Protein AF-A0A7S2UNG0-F1 (afdb_monomer)

Organism: NCBI:txid420275

Foldseek 3Di:
DCPPDPPDDCQQVCLVCVLVLLVQCVDPDPVSVVVSVVVLVVSLVVVLVDLDHDCQSVLVSLVVQCPDPDPVSVVSSVVSLVSQQVRPRQHPPNCVVNPD

Nearest PDB structures (foldseek):
  6tc0-assembly3_C  TM=4.996E-01  e=4.790E-01  Mus musculus
  6tc0-assembly3_F  TM=5.004E-01  e=5.328E-01  Mus musculus
  8whi-assembly1_A  TM=5.779E-01  e=1.390E+00  Homo sapiens
  8whh-assembly2_B  TM=4.899E-01  e=2.634E+00  Homo sapiens
  8whl-assembly2_C  TM=4.686E-01  e=3.438E+00  Homo sapiens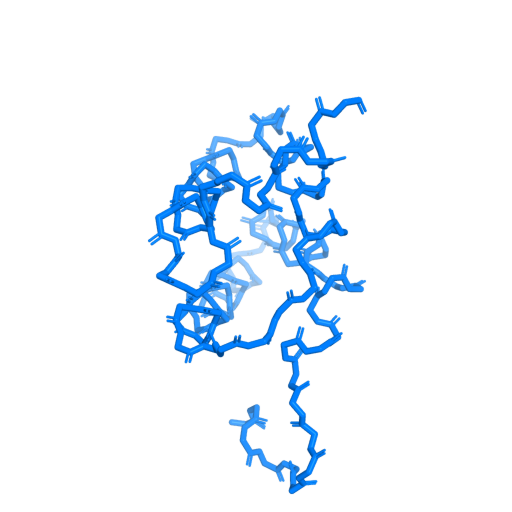

Solvent-accessible surface area (backbone atoms only — not comparable to full-atom values): 5840 Å² total; per-residue (Å²): 115,79,83,71,49,88,94,57,66,65,73,82,51,37,64,84,46,48,64,57,41,50,53,31,51,68,42,92,49,65,67,51,18,52,54,27,49,50,50,54,53,50,50,53,54,50,60,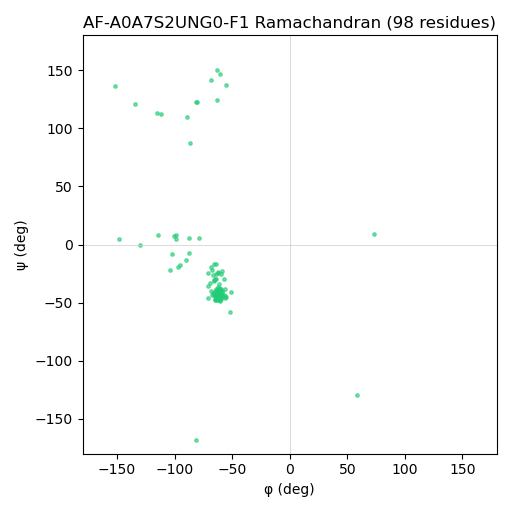75,68,52,78,75,78,81,54,60,66,41,51,56,49,32,59,54,32,49,68,43,92,48,68,64,44,22,52,52,22,48,54,50,49,52,52,49,46,68,31,92,77,62,19,54,79,70,47,56,82,72,75,116

Radius of gyration: 13.53 Å; Cα contacts (8 Å, |Δi|>4): 82; chains: 1; bounding box: 28×28×37 Å

Mean predicted aligned error: 5.13 Å

InterPro domains:
  IPR000357 HEAT repeat [PF02985] (18-45)
  IPR011989 Armadillo-like helical [G3DSA:1.25.10.10] (6-98)
  IPR016024 Armadillo-type fold [SSF48371] (10-87)
  IPR026825 Vacuole morphology and inheritance protein 14 [PTHR16023] (1-98)

Secondary structure (DSSP, 8-state):
-GGGSTT--GGGGHHHHHHHHHHHHT-SSHHHHHHHHHHHHHHHHHHHH-SS--HHHHHHHHHHHTT-SSHHHHHHHHHHHHHHHT-TTT-GGGGGGG--

Sequence (100 aa):
VLDSVPDVNMIDYLPDFLDGLFNMLSDSNREIRQAADSALSDFLREVRLSKVLEFGPMVSILVSQCNSKERLNRLTAISWLAELIYHPYNGGDALLPYHA

Structure (mmCIF, N/CA/C/O backbone):
data_AF-A0A7S2UNG0-F1
#
_entry.id   AF-A0A7S2UNG0-F1
#
loop_
_atom_site.group_PDB
_atom_site.id
_atom_site.type_symbol
_atom_site.label_atom_id
_atom_site.label_alt_id
_atom_site.label_comp_id
_atom_site.label_asym_id
_atom_site.label_entity_id
_atom_site.label_seq_id
_atom_site.pdbx_PDB_ins_code
_atom_site.Cartn_x
_atom_site.Cartn_y
_atom_site.Cartn_z
_atom_site.occupancy
_atom_site.B_iso_or_equiv
_atom_site.auth_seq_id
_atom_site.auth_comp_id
_atom_site.auth_asym_id
_atom_site.auth_atom_id
_atom_site.pdbx_PDB_model_num
ATOM 1 N N . VAL A 1 1 ? 11.464 -12.227 8.073 1.00 51.72 1 VAL A N 1
ATOM 2 C CA . VAL A 1 1 ? 10.577 -13.362 7.710 1.00 51.72 1 VAL A CA 1
ATOM 3 C C . VAL A 1 1 ? 10.149 -13.282 6.248 1.00 51.72 1 VAL A C 1
ATOM 5 O O . VAL A 1 1 ? 10.042 -14.325 5.623 1.00 51.72 1 VAL A O 1
ATOM 8 N N . LEU A 1 2 ? 9.972 -12.085 5.670 1.00 48.84 2 LEU A N 1
ATOM 9 C CA . LEU A 1 2 ? 9.681 -11.942 4.235 1.00 48.84 2 LEU A CA 1
ATOM 10 C C . LEU A 1 2 ? 10.849 -12.425 3.337 1.00 48.84 2 LEU A C 1
ATOM 12 O O . LEU A 1 2 ? 10.597 -13.039 2.313 1.00 48.84 2 LEU A O 1
ATOM 16 N N . ASP A 1 3 ? 12.102 -12.321 3.805 1.00 54.34 3 ASP A N 1
ATOM 17 C CA . ASP A 1 3 ? 13.300 -12.881 3.133 1.00 54.34 3 ASP A CA 1
ATOM 18 C C . ASP A 1 3 ? 13.513 -14.402 3.317 1.00 54.34 3 ASP A C 1
ATOM 20 O O . ASP A 1 3 ? 14.573 -14.938 2.996 1.00 54.34 3 ASP A O 1
ATOM 24 N N . SER A 1 4 ? 12.581 -15.124 3.947 1.00 57.88 4 SER A N 1
ATOM 25 C CA . SER A 1 4 ? 12.844 -16.494 4.427 1.00 57.88 4 SER A CA 1
ATOM 26 C C . SER A 1 4 ? 12.593 -17.595 3.394 1.00 57.88 4 SER A C 1
ATOM 28 O O . SER A 1 4 ? 12.925 -18.749 3.663 1.00 57.88 4 SER A O 1
ATOM 30 N N . VAL A 1 5 ? 12.032 -17.257 2.229 1.00 60.69 5 VAL A N 1
ATOM 31 C CA . VAL A 1 5 ? 11.804 -18.201 1.130 1.00 60.69 5 VAL A CA 1
ATOM 32 C C . VAL A 1 5 ? 12.664 -17.779 -0.063 1.00 60.69 5 VAL A C 1
ATOM 34 O O . VAL A 1 5 ? 12.418 -16.714 -0.629 1.00 60.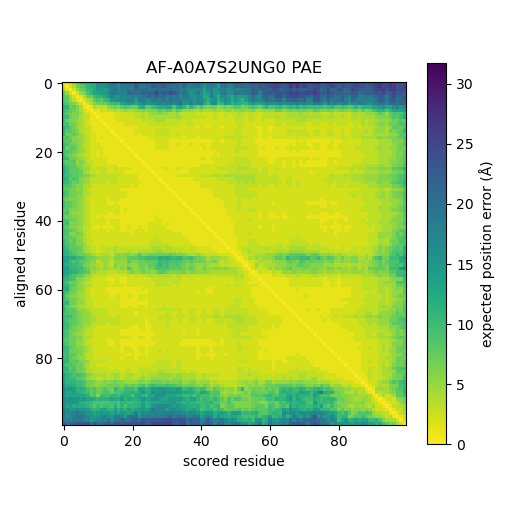69 5 VAL A O 1
ATOM 37 N N . PRO A 1 6 ? 13.671 -18.582 -0.451 1.00 62.28 6 PRO A N 1
ATOM 38 C CA . PRO A 1 6 ? 14.422 -18.344 -1.676 1.00 62.28 6 PRO A CA 1
ATOM 39 C C . PRO A 1 6 ? 13.460 -18.264 -2.868 1.00 62.28 6 PRO A C 1
ATOM 41 O O . PRO A 1 6 ? 12.531 -19.063 -2.963 1.00 62.28 6 PRO A O 1
ATOM 44 N N . ASP A 1 7 ? 13.690 -17.300 -3.756 1.00 67.00 7 ASP A N 1
ATOM 45 C CA . ASP A 1 7 ? 12.998 -17.143 -5.044 1.00 67.00 7 ASP A CA 1
ATOM 46 C C . ASP A 1 7 ? 11.538 -16.643 -5.007 1.00 67.00 7 ASP A C 1
ATOM 48 O O . ASP A 1 7 ? 10.888 -16.604 -6.052 1.00 67.00 7 ASP A O 1
ATOM 52 N N . VAL A 1 8 ? 11.016 -16.197 -3.855 1.00 73.69 8 VAL A N 1
ATOM 53 C CA . VAL A 1 8 ? 9.697 -15.537 -3.775 1.00 73.69 8 VAL A CA 1
ATOM 54 C C . VAL A 1 8 ? 9.858 -14.063 -3.418 1.00 73.69 8 VAL A C 1
ATOM 56 O O . VAL A 1 8 ? 10.212 -13.723 -2.293 1.00 73.69 8 VAL A O 1
ATOM 59 N N . ASN A 1 9 ? 9.541 -13.181 -4.365 1.00 82.06 9 ASN A N 1
ATOM 60 C CA . ASN A 1 9 ? 9.438 -11.750 -4.114 1.00 82.06 9 ASN A CA 1
ATOM 61 C C . ASN A 1 9 ? 8.005 -11.403 -3.685 1.00 82.06 9 ASN A C 1
ATOM 63 O O . ASN A 1 9 ? 7.074 -11.468 -4.485 1.00 82.06 9 ASN A O 1
ATOM 67 N N . MET A 1 10 ? 7.808 -11.040 -2.416 1.00 86.81 10 MET A N 1
ATOM 68 C CA . MET A 1 10 ? 6.464 -10.762 -1.892 1.00 86.81 10 MET A CA 1
ATOM 69 C C . MET A 1 10 ? 5.832 -9.497 -2.474 1.00 86.81 10 MET A C 1
ATOM 71 O O . MET A 1 10 ? 4.609 -9.374 -2.450 1.00 86.81 10 MET A O 1
ATOM 75 N N . ILE A 1 11 ? 6.634 -8.590 -3.039 1.00 88.25 11 ILE A N 1
ATOM 76 C CA . ILE A 1 11 ? 6.123 -7.402 -3.724 1.00 88.25 11 ILE A CA 1
ATOM 77 C C . ILE A 1 11 ? 5.251 -7.789 -4.926 1.00 88.25 11 ILE A C 1
ATOM 79 O O . ILE A 1 11 ? 4.253 -7.123 -5.189 1.00 88.25 11 ILE A O 1
ATOM 83 N N . ASP A 1 12 ? 5.574 -8.890 -5.610 1.00 87.62 12 ASP A N 1
ATOM 84 C CA . ASP A 1 12 ? 4.823 -9.352 -6.785 1.00 87.62 12 ASP A CA 1
ATOM 85 C C . ASP A 1 12 ? 3.377 -9.739 -6.423 1.00 87.62 12 ASP A C 1
ATOM 87 O O . ASP A 1 12 ? 2.479 -9.654 -7.256 1.00 87.62 12 ASP A O 1
ATOM 91 N N . TYR A 1 13 ? 3.145 -10.106 -5.160 1.00 90.56 13 TYR A N 1
ATOM 92 C CA . TYR A 1 13 ? 1.841 -10.486 -4.610 1.00 90.56 13 TYR A CA 1
ATOM 93 C C . TYR A 1 13 ? 1.200 -9.375 -3.776 1.00 90.56 13 TYR A C 1
ATOM 95 O O . TYR A 1 13 ? 0.044 -9.492 -3.373 1.00 90.56 13 TYR A O 1
ATOM 103 N N . LEU A 1 14 ? 1.930 -8.290 -3.502 1.00 92.94 14 LEU A N 1
ATOM 104 C CA . LEU A 1 14 ? 1.450 -7.179 -2.686 1.00 92.94 14 LEU A CA 1
ATOM 105 C C . LEU A 1 14 ? 0.082 -6.642 -3.133 1.00 92.94 14 LEU A C 1
ATOM 107 O O . LEU A 1 14 ? -0.747 -6.398 -2.253 1.00 92.94 14 LEU A O 1
ATOM 111 N N . PRO A 1 15 ? -0.225 -6.493 -4.440 1.00 93.50 15 PRO A N 1
ATOM 112 C CA . PRO A 1 15 ? -1.542 -6.021 -4.850 1.00 93.50 15 PRO A CA 1
ATOM 113 C C . PRO A 1 15 ? -2.706 -6.880 -4.340 1.00 93.50 15 PRO A C 1
ATOM 115 O O . PRO A 1 15 ? -3.778 -6.338 -4.078 1.00 93.50 15 PRO A O 1
ATOM 118 N N . ASP A 1 16 ? -2.497 -8.184 -4.143 1.00 94.44 16 ASP A N 1
ATOM 119 C CA . ASP A 1 16 ? -3.550 -9.122 -3.742 1.00 94.44 16 ASP A CA 1
ATOM 120 C C . ASP A 1 16 ? -3.997 -8.924 -2.288 1.00 94.44 16 ASP A C 1
ATOM 122 O O . ASP A 1 16 ? -5.120 -9.275 -1.923 1.00 94.44 16 ASP A O 1
ATOM 126 N N . PHE A 1 17 ? -3.134 -8.358 -1.438 1.00 95.00 17 PHE A N 1
ATOM 127 C CA . PHE A 1 17 ? -3.407 -8.203 -0.006 1.00 95.00 17 PHE A CA 1
ATOM 128 C C . PHE A 1 17 ? -3.167 -6.791 0.544 1.00 95.00 17 PHE A C 1
ATOM 130 O O . PHE A 1 17 ? -3.435 -6.553 1.726 1.00 95.00 17 PHE A O 1
ATOM 137 N N . LEU A 1 18 ? -2.729 -5.833 -0.282 1.00 97.38 18 LEU A N 1
ATOM 138 C CA . LEU A 1 18 ? -2.483 -4.448 0.131 1.00 97.38 18 LEU A CA 1
ATOM 139 C C . LEU A 1 18 ? -3.723 -3.808 0.771 1.00 97.38 18 LEU A C 1
ATOM 141 O O . LEU A 1 18 ? -3.618 -3.211 1.841 1.00 97.38 18 LEU A O 1
ATOM 145 N N . ASP A 1 19 ? -4.907 -3.978 0.176 1.00 97.56 19 ASP A N 1
ATOM 146 C CA . ASP A 1 19 ? -6.157 -3.457 0.752 1.00 97.56 19 ASP A CA 1
ATOM 147 C C . ASP A 1 19 ? -6.454 -4.072 2.132 1.00 97.56 19 ASP A C 1
ATOM 149 O O . ASP A 1 19 ? -6.862 -3.382 3.065 1.00 97.56 19 ASP A O 1
ATOM 153 N N . GLY A 1 20 ? -6.146 -5.362 2.302 1.00 97.88 20 GLY A N 1
ATOM 154 C CA . GLY A 1 20 ? -6.234 -6.055 3.586 1.00 97.88 20 GLY A CA 1
ATOM 155 C C . GLY A 1 20 ? -5.345 -5.422 4.658 1.00 97.88 20 GLY A C 1
ATOM 156 O O . GLY A 1 20 ? -5.807 -5.208 5.778 1.00 97.88 20 GLY A O 1
ATOM 157 N N . LEU A 1 21 ? -4.107 -5.050 4.317 1.00 98.19 21 LEU A N 1
ATOM 158 C CA . LEU A 1 21 ? -3.208 -4.341 5.236 1.00 98.19 21 LEU A CA 1
ATOM 159 C C . LEU A 1 21 ? -3.756 -2.961 5.623 1.00 98.19 21 LEU A C 1
ATOM 161 O O . LEU A 1 21 ? -3.699 -2.587 6.794 1.00 98.19 21 LEU A O 1
ATOM 165 N N . PHE A 1 22 ? -4.348 -2.224 4.679 1.00 98.31 22 PHE A N 1
ATOM 166 C CA . PHE A 1 22 ? -5.030 -0.963 4.983 1.00 98.31 22 PHE A CA 1
ATOM 167 C C . PHE A 1 22 ? -6.250 -1.160 5.893 1.00 98.31 22 PHE A C 1
ATOM 169 O O . PHE A 1 22 ? -6.484 -0.352 6.794 1.00 98.31 22 PHE A O 1
ATOM 176 N N . ASN A 1 23 ? -7.014 -2.236 5.713 1.00 97.44 23 ASN A N 1
ATOM 177 C CA . ASN A 1 23 ? -8.126 -2.562 6.605 1.00 97.44 23 ASN A CA 1
ATOM 178 C C . ASN A 1 23 ? -7.620 -2.888 8.021 1.00 97.44 23 ASN A C 1
ATOM 180 O O . ASN A 1 23 ? -8.166 -2.380 9.001 1.00 97.44 23 ASN A O 1
ATOM 184 N N . MET A 1 24 ? -6.520 -3.640 8.140 1.00 98.44 24 MET A N 1
ATOM 185 C CA . MET A 1 24 ? -5.874 -3.935 9.426 1.00 98.44 24 MET A CA 1
ATOM 186 C C . MET A 1 24 ? -5.287 -2.686 10.103 1.00 98.44 24 MET A C 1
ATOM 188 O O . MET A 1 24 ? -5.301 -2.585 11.329 1.00 98.44 24 MET A O 1
ATOM 192 N N . LEU A 1 25 ? -4.823 -1.695 9.335 1.00 98.00 25 LEU A N 1
ATOM 193 C CA . LEU A 1 25 ? -4.337 -0.413 9.864 1.00 98.00 25 LEU A CA 1
ATOM 194 C C . LEU A 1 25 ? -5.435 0.376 10.605 1.00 98.00 25 LEU A C 1
ATOM 196 O O . LEU A 1 25 ? -5.143 1.182 11.491 1.00 98.00 25 LEU A O 1
ATOM 200 N N . SER A 1 26 ? -6.697 0.103 10.277 1.00 96.81 26 SER A N 1
ATOM 201 C CA . SER A 1 26 ? -7.889 0.681 10.904 1.00 96.81 26 SER A CA 1
ATOM 202 C C . SER A 1 26 ? -8.561 -0.247 11.924 1.00 96.81 26 SER A C 1
ATOM 204 O O . SER A 1 26 ? -9.642 0.068 12.422 1.00 96.81 26 SER A O 1
ATOM 206 N N . ASP A 1 27 ? -7.946 -1.385 12.258 1.00 98.19 27 ASP A N 1
ATOM 207 C CA . ASP A 1 27 ? -8.534 -2.364 13.173 1.00 98.19 27 ASP A CA 1
ATOM 208 C C . ASP A 1 27 ? -8.723 -1.787 14.587 1.00 98.19 27 ASP A C 1
ATOM 210 O O . ASP A 1 27 ? -7.958 -0.940 15.044 1.00 98.19 27 ASP A O 1
ATOM 214 N N . SER A 1 28 ? -9.723 -2.259 15.331 1.00 96.88 28 SER A N 1
ATOM 215 C CA . SER A 1 28 ? -9.947 -1.859 16.728 1.00 96.88 28 SER A CA 1
ATOM 216 C C . SER A 1 28 ? -8.825 -2.312 17.680 1.00 96.88 28 SER A C 1
ATOM 218 O O . SER A 1 28 ? -8.499 -1.606 18.644 1.00 96.88 28 SER A O 1
ATOM 220 N N . ASN A 1 29 ? -8.172 -3.438 17.386 1.00 98.06 29 ASN A N 1
ATOM 221 C CA . ASN A 1 29 ? -7.066 -3.983 18.155 1.00 98.06 29 ASN A CA 1
ATOM 222 C C . ASN A 1 29 ? -5.754 -3.264 17.809 1.00 98.06 29 ASN A C 1
ATOM 224 O O . ASN A 1 29 ? -5.290 -3.250 16.669 1.00 98.06 29 ASN A O 1
ATOM 228 N N . ARG A 1 30 ? -5.119 -2.687 18.833 1.00 97.50 30 ARG A N 1
ATOM 229 C CA . ARG A 1 30 ? -3.857 -1.951 18.698 1.00 97.50 30 ARG A CA 1
ATOM 230 C C . ARG A 1 30 ? -2.720 -2.803 18.137 1.00 97.50 30 ARG A C 1
ATOM 232 O O . ARG A 1 30 ? -1.916 -2.275 17.376 1.00 97.50 30 ARG A O 1
ATOM 239 N N . GLU A 1 31 ? -2.635 -4.071 18.517 1.00 98.19 31 GLU A N 1
ATOM 240 C CA . GLU A 1 31 ? -1.555 -4.960 18.080 1.00 98.19 31 GLU A CA 1
ATOM 241 C C . GLU A 1 31 ? -1.666 -5.258 16.584 1.00 98.19 31 GLU A C 1
ATOM 243 O O . GLU A 1 31 ? -0.663 -5.202 15.876 1.00 98.19 31 GLU A O 1
ATOM 248 N N . ILE A 1 32 ? -2.892 -5.459 16.087 1.00 98.31 32 ILE A N 1
ATOM 249 C CA . ILE A 1 32 ? -3.168 -5.642 14.656 1.00 98.31 32 ILE A CA 1
ATOM 250 C C . ILE A 1 32 ? -2.769 -4.387 13.878 1.00 98.31 32 ILE A C 1
ATOM 252 O O . ILE A 1 32 ? -2.015 -4.488 12.911 1.00 98.31 32 ILE A O 1
ATOM 256 N N . ARG A 1 33 ? -3.179 -3.198 14.343 1.00 97.94 33 ARG A N 1
ATOM 257 C CA . ARG A 1 33 ? -2.777 -1.934 13.702 1.00 97.94 33 ARG A CA 1
ATOM 258 C C . ARG A 1 33 ? -1.263 -1.772 13.642 1.00 97.94 33 ARG A C 1
ATOM 260 O O . ARG A 1 33 ? -0.732 -1.348 12.625 1.00 97.94 33 ARG A O 1
ATOM 267 N N . GLN A 1 34 ? -0.568 -2.099 14.729 1.00 98.00 34 GLN A N 1
ATOM 268 C CA . GLN A 1 34 ? 0.880 -1.926 14.815 1.00 98.00 34 GLN A CA 1
ATOM 269 C C . GLN A 1 34 ? 1.642 -2.928 13.936 1.00 98.00 34 GLN A C 1
ATOM 271 O O . GLN A 1 34 ? 2.653 -2.567 13.329 1.00 98.00 34 GLN A O 1
ATOM 276 N N . ALA A 1 35 ? 1.143 -4.160 13.820 1.00 98.06 35 ALA A N 1
ATOM 277 C CA . ALA A 1 35 ? 1.673 -5.140 12.880 1.00 98.06 35 ALA A CA 1
ATOM 278 C C . ALA A 1 35 ? 1.454 -4.699 11.422 1.00 98.06 35 ALA A C 1
ATOM 280 O O . ALA A 1 35 ? 2.386 -4.769 10.621 1.00 98.06 35 ALA A O 1
ATOM 281 N N . ALA A 1 36 ? 0.265 -4.182 11.094 1.00 98.25 36 ALA A N 1
ATOM 282 C CA . ALA A 1 36 ? -0.050 -3.669 9.761 1.00 98.25 36 ALA A CA 1
ATOM 283 C C . ALA A 1 36 ? 0.806 -2.450 9.385 1.00 98.25 36 ALA A C 1
ATOM 285 O O . ALA A 1 36 ? 1.348 -2.406 8.286 1.00 98.25 36 ALA A O 1
ATOM 286 N N . ASP A 1 37 ? 0.984 -1.496 10.302 1.00 97.81 37 ASP A N 1
ATOM 287 C CA . ASP A 1 37 ? 1.836 -0.315 10.103 1.00 97.81 37 ASP A CA 1
ATOM 288 C C . ASP A 1 37 ? 3.301 -0.698 9.845 1.00 97.81 37 ASP A C 1
ATOM 290 O O . ASP A 1 37 ? 3.940 -0.177 8.928 1.00 97.81 37 ASP A O 1
ATOM 294 N N . SER A 1 38 ? 3.811 -1.677 10.600 1.00 97.44 38 SER A N 1
ATOM 295 C CA . SER A 1 38 ? 5.168 -2.203 10.412 1.00 97.44 38 SER A CA 1
ATOM 296 C C . SER A 1 38 ? 5.313 -2.877 9.044 1.00 97.44 38 SER A C 1
ATOM 298 O O . SER A 1 38 ? 6.240 -2.560 8.303 1.00 97.44 38 SER A O 1
ATOM 300 N N . ALA A 1 39 ? 4.361 -3.739 8.668 1.00 96.50 39 ALA A N 1
ATOM 301 C CA . ALA A 1 39 ? 4.371 -4.421 7.376 1.00 96.50 39 ALA A CA 1
ATOM 302 C C . ALA A 1 39 ? 4.279 -3.434 6.200 1.00 96.50 39 ALA A C 1
ATOM 304 O O . ALA A 1 39 ? 5.067 -3.521 5.263 1.00 96.50 39 ALA A O 1
ATOM 305 N N . LEU A 1 40 ? 3.367 -2.457 6.261 1.00 97.62 40 LEU A N 1
ATOM 306 C CA . LEU A 1 40 ? 3.245 -1.407 5.245 1.00 97.62 40 LEU A CA 1
ATOM 307 C C . LEU A 1 40 ? 4.531 -0.574 5.142 1.00 97.62 40 LEU A C 1
ATOM 309 O O . LEU A 1 40 ? 4.963 -0.232 4.044 1.00 97.62 40 LEU A O 1
ATOM 313 N N . SER A 1 41 ? 5.175 -0.264 6.266 1.00 96.25 41 SER A N 1
ATOM 314 C CA . SER A 1 41 ? 6.438 0.480 6.264 1.00 96.25 41 SER A CA 1
ATOM 315 C C . SER A 1 41 ? 7.574 -0.296 5.594 1.00 96.25 41 SER A C 1
ATOM 317 O O . SER A 1 41 ? 8.368 0.294 4.855 1.00 96.25 41 SER A O 1
ATOM 319 N N . ASP A 1 42 ? 7.649 -1.606 5.828 1.00 95.12 42 ASP A N 1
ATOM 320 C CA . ASP A 1 42 ? 8.653 -2.468 5.209 1.00 95.12 42 ASP A CA 1
ATOM 321 C C . ASP A 1 42 ? 8.384 -2.658 3.710 1.00 95.12 42 ASP A C 1
ATOM 323 O O . ASP A 1 42 ? 9.282 -2.403 2.905 1.00 95.12 42 ASP A O 1
ATOM 327 N N . PHE A 1 43 ? 7.140 -2.939 3.305 1.00 95.25 43 PHE A N 1
ATOM 328 C CA . PHE A 1 43 ? 6.789 -3.027 1.884 1.00 95.25 43 PHE A CA 1
ATOM 329 C C . PHE A 1 43 ? 7.043 -1.720 1.133 1.00 95.25 43 PHE A C 1
ATOM 331 O O . PHE A 1 43 ? 7.551 -1.752 0.017 1.00 95.25 43 PHE A O 1
ATOM 338 N N . LEU A 1 44 ? 6.764 -0.556 1.731 1.00 94.62 44 LEU A N 1
ATOM 339 C CA . LEU A 1 44 ? 7.066 0.724 1.087 1.00 94.62 44 LEU A CA 1
ATOM 340 C C . LEU A 1 44 ? 8.574 0.902 0.852 1.00 94.62 44 LEU A C 1
ATOM 342 O O . LEU A 1 44 ? 8.986 1.466 -0.163 1.00 94.62 44 LEU A O 1
ATOM 346 N N . ARG A 1 45 ? 9.415 0.423 1.780 1.00 92.69 45 ARG A N 1
ATOM 347 C CA . ARG A 1 45 ? 10.874 0.426 1.604 1.00 92.69 45 ARG A CA 1
ATOM 348 C C . ARG A 1 45 ? 11.281 -0.469 0.439 1.00 92.69 45 ARG A C 1
ATOM 350 O O . ARG A 1 45 ? 12.105 -0.051 -0.366 1.00 92.69 45 ARG A O 1
ATOM 357 N N . GLU A 1 46 ? 10.709 -1.660 0.345 1.00 90.81 46 GLU A N 1
ATOM 358 C CA . GLU A 1 46 ? 10.996 -2.604 -0.733 1.00 90.81 46 GLU A CA 1
ATOM 359 C C . GLU A 1 46 ? 10.521 -2.084 -2.100 1.00 90.81 46 GLU A C 1
ATOM 361 O O . GLU A 1 46 ? 11.285 -2.099 -3.065 1.00 90.81 46 GLU A O 1
ATOM 366 N N . VAL A 1 47 ? 9.313 -1.516 -2.169 1.00 90.00 47 VAL A N 1
ATOM 367 C CA . VAL A 1 47 ? 8.755 -0.885 -3.376 1.00 90.00 47 VAL A CA 1
ATOM 368 C C . VAL A 1 47 ? 9.676 0.213 -3.905 1.00 90.00 47 VAL A C 1
ATOM 370 O O . VAL A 1 47 ? 9.948 0.236 -5.098 1.00 90.00 47 VAL A O 1
ATOM 373 N N . ARG A 1 48 ? 10.219 1.072 -3.032 1.00 89.31 48 ARG A N 1
ATOM 374 C CA . ARG A 1 48 ? 11.177 2.134 -3.411 1.00 89.31 48 ARG A CA 1
ATOM 375 C C . ARG A 1 48 ? 12.488 1.609 -4.008 1.00 89.31 48 ARG A C 1
ATOM 377 O O . ARG A 1 48 ? 13.198 2.362 -4.673 1.00 89.31 48 ARG A O 1
ATOM 384 N N . LEU A 1 49 ? 12.863 0.371 -3.691 1.00 88.19 49 LEU A N 1
ATOM 385 C CA . LEU A 1 49 ? 14.110 -0.251 -4.140 1.00 88.19 49 LEU A CA 1
ATOM 386 C C . LEU A 1 49 ? 13.910 -1.132 -5.377 1.00 88.19 49 LEU A C 1
ATOM 388 O O . LEU A 1 49 ? 14.885 -1.426 -6.076 1.00 88.19 49 LEU A O 1
ATOM 392 N N . SER A 1 50 ? 12.673 -1.554 -5.649 1.00 87.00 50 SER A N 1
ATOM 393 C CA . SER A 1 50 ? 12.369 -2.403 -6.792 1.00 87.00 50 SER A CA 1
ATOM 394 C C . SER A 1 50 ? 12.554 -1.652 -8.109 1.00 87.00 50 SER A C 1
ATOM 396 O O . SER A 1 50 ? 12.221 -0.481 -8.239 1.00 87.00 50 SER A O 1
ATOM 398 N N . LYS A 1 51 ? 13.086 -2.330 -9.128 1.00 84.75 51 LYS A N 1
ATOM 399 C CA . LYS A 1 51 ? 13.241 -1.770 -10.486 1.00 84.75 51 LYS A CA 1
ATOM 400 C C . LYS A 1 51 ? 12.094 -2.135 -11.420 1.00 84.75 51 LYS A C 1
ATOM 402 O O . LYS A 1 51 ? 11.967 -1.549 -12.488 1.00 84.75 51 LYS A O 1
ATOM 407 N N . VAL A 1 52 ? 11.328 -3.157 -11.054 1.00 78.94 52 VAL A N 1
ATOM 408 C CA . VAL A 1 52 ? 10.231 -3.707 -11.846 1.00 78.94 52 VAL A CA 1
ATOM 409 C C . VAL A 1 52 ? 9.071 -3.901 -10.887 1.00 78.94 52 VAL A C 1
ATOM 411 O O . VAL A 1 52 ? 9.217 -4.570 -9.866 1.00 78.94 52 VAL A O 1
ATOM 414 N N . LEU A 1 53 ? 7.950 -3.249 -11.173 1.00 79.88 53 LEU A N 1
ATOM 415 C CA . LEU A 1 53 ? 6.796 -3.237 -10.290 1.00 79.88 53 LEU A CA 1
ATOM 416 C C . LEU A 1 53 ? 5.520 -3.053 -11.120 1.00 79.88 53 LEU A C 1
ATOM 418 O O . LEU A 1 53 ? 5.470 -2.199 -12.007 1.00 79.88 53 LEU A O 1
ATOM 422 N N . GLU A 1 54 ? 4.487 -3.829 -10.804 1.00 81.00 54 GLU A N 1
ATOM 423 C CA . GLU A 1 54 ? 3.166 -3.742 -11.432 1.00 81.00 54 GLU A CA 1
ATOM 424 C C . GLU A 1 54 ? 2.289 -2.702 -10.717 1.00 81.00 54 GLU A C 1
ATOM 426 O O . GLU A 1 54 ? 1.538 -3.010 -9.793 1.00 81.00 54 GLU A O 1
ATOM 431 N N . PHE A 1 55 ? 2.389 -1.434 -11.124 1.00 80.00 55 PHE A N 1
ATOM 432 C CA . PHE A 1 55 ? 1.728 -0.323 -10.423 1.00 80.00 55 PHE A CA 1
ATOM 433 C C . PHE A 1 55 ? 0.205 -0.312 -10.542 1.00 80.00 55 PHE A C 1
ATOM 435 O O . PHE A 1 55 ? -0.450 0.127 -9.602 1.00 80.00 55 PHE A O 1
ATOM 442 N N . GLY A 1 56 ? -0.368 -0.752 -11.666 1.00 83.31 56 GLY A N 1
ATOM 443 C CA . GLY A 1 56 ? -1.787 -0.526 -11.981 1.00 83.31 56 GLY A CA 1
ATOM 444 C C . GLY A 1 56 ? -2.748 -0.947 -10.858 1.00 83.31 56 GLY A C 1
ATOM 445 O O . GLY A 1 56 ? -3.466 -0.096 -10.321 1.00 83.31 56 GLY A O 1
ATOM 446 N N . PRO A 1 57 ? -2.729 -2.223 -10.432 1.00 88.31 57 PRO A N 1
ATOM 447 C CA . PRO A 1 57 ? -3.559 -2.696 -9.326 1.00 88.31 57 PRO A CA 1
ATOM 448 C C . PRO A 1 57 ? -3.309 -1.948 -8.005 1.00 88.31 57 PRO A C 1
ATOM 450 O O . PRO A 1 57 ? -4.258 -1.597 -7.303 1.00 88.31 57 PRO A O 1
ATOM 453 N N . MET A 1 58 ? -2.048 -1.631 -7.686 1.00 91.75 58 MET A N 1
ATOM 454 C CA . MET A 1 58 ? -1.710 -0.898 -6.460 1.00 91.75 58 MET A CA 1
ATOM 455 C C . MET A 1 58 ? -2.223 0.537 -6.478 1.00 91.75 58 MET A C 1
ATOM 457 O O . MET A 1 58 ? -2.788 0.988 -5.486 1.00 91.75 58 MET A O 1
ATOM 461 N N . VAL A 1 59 ? -2.076 1.253 -7.594 1.00 91.62 59 VAL A N 1
ATOM 462 C CA . VAL A 1 59 ? -2.573 2.628 -7.742 1.00 91.62 59 VAL A CA 1
ATOM 463 C C . VAL A 1 59 ? -4.084 2.666 -7.537 1.00 91.62 59 VAL A 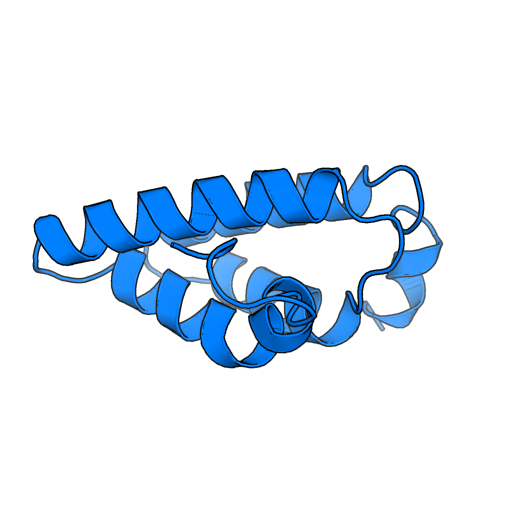C 1
ATOM 465 O O . VAL A 1 59 ? -4.566 3.518 -6.792 1.00 91.62 59 VAL A O 1
ATOM 468 N N . SER A 1 60 ? -4.829 1.710 -8.102 1.00 92.44 60 SER A N 1
ATOM 469 C CA . SER A 1 60 ? -6.280 1.613 -7.895 1.00 92.44 60 SER A CA 1
ATOM 470 C C . SER A 1 60 ? -6.647 1.457 -6.412 1.00 92.44 60 SER A C 1
ATOM 472 O O . SER A 1 60 ? -7.545 2.143 -5.917 1.00 92.44 60 SER A O 1
ATOM 474 N N . ILE A 1 61 ? -5.940 0.588 -5.682 1.00 95.94 61 ILE A N 1
ATOM 475 C CA . ILE A 1 61 ? -6.159 0.380 -4.241 1.00 95.94 61 ILE A CA 1
ATOM 476 C C . ILE A 1 61 ? -5.824 1.653 -3.458 1.00 95.94 61 ILE A C 1
ATOM 478 O O . ILE A 1 61 ? -6.619 2.110 -2.637 1.00 95.94 61 ILE A O 1
ATOM 482 N N . LEU A 1 62 ? -4.677 2.272 -3.733 1.00 96.31 62 LEU A N 1
ATOM 483 C CA . LEU A 1 62 ? -4.226 3.467 -3.024 1.00 96.31 62 LEU A CA 1
ATOM 484 C C . LEU A 1 62 ? -5.157 4.666 -3.258 1.00 96.31 62 LEU A C 1
ATOM 486 O O . LEU A 1 62 ? -5.504 5.366 -2.310 1.00 96.31 62 LEU A O 1
ATOM 490 N N . VAL A 1 63 ? -5.629 4.881 -4.489 1.00 95.69 63 VAL A N 1
ATOM 491 C CA . VAL A 1 63 ? -6.615 5.931 -4.802 1.00 95.69 63 VAL A CA 1
ATOM 492 C C . VAL A 1 63 ? -7.937 5.687 -4.067 1.00 95.69 63 VAL A C 1
ATOM 494 O O . VAL A 1 63 ? -8.537 6.633 -3.547 1.00 95.69 63 VAL A O 1
ATOM 497 N N . SER A 1 64 ? -8.377 4.430 -3.956 1.00 96.44 64 SER A N 1
ATOM 498 C CA . SER A 1 64 ? -9.535 4.072 -3.128 1.00 96.44 64 SER A CA 1
ATOM 499 C C . SER A 1 64 ? -9.298 4.432 -1.653 1.00 96.44 64 SER A C 1
ATOM 501 O O . SER A 1 64 ? -10.105 5.134 -1.039 1.00 96.44 64 SER A O 1
ATOM 503 N N . GLN A 1 65 ? -8.141 4.060 -1.097 1.00 97.94 65 GLN A N 1
ATOM 504 C CA . GLN A 1 65 ? -7.786 4.317 0.304 1.00 97.94 65 GLN A CA 1
ATOM 505 C C . GLN A 1 65 ? -7.595 5.808 0.630 1.00 97.94 65 GLN A C 1
ATOM 507 O O . GLN A 1 65 ? -7.887 6.234 1.751 1.00 97.94 65 GLN A O 1
ATOM 512 N N . CYS A 1 66 ? -7.231 6.644 -0.347 1.00 97.81 66 CYS A N 1
ATOM 513 C CA . CYS A 1 66 ? -7.254 8.107 -0.213 1.00 97.81 66 CYS A CA 1
ATOM 514 C C . CYS A 1 66 ? -8.648 8.664 0.126 1.00 97.81 66 CYS A C 1
ATOM 516 O O . CYS A 1 66 ? -8.747 9.745 0.709 1.00 97.81 66 CYS A O 1
ATOM 518 N N . ASN A 1 67 ? -9.718 7.926 -0.182 1.00 97.12 67 ASN A N 1
ATOM 519 C CA . ASN A 1 67 ? -11.101 8.278 0.143 1.00 97.12 67 ASN A CA 1
ATOM 520 C C . ASN A 1 67 ? -11.631 7.569 1.405 1.00 97.12 67 ASN A C 1
ATOM 522 O O . ASN A 1 67 ? -12.817 7.67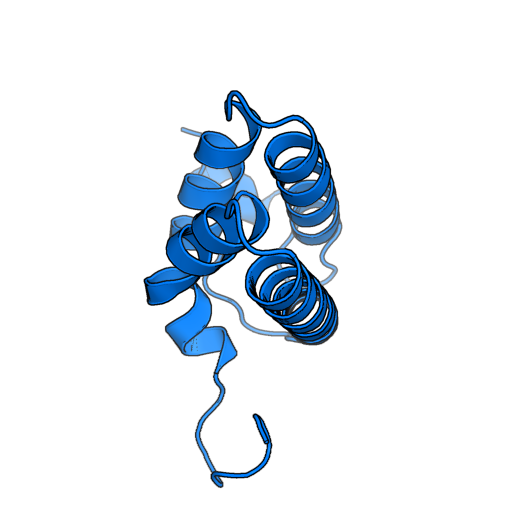8 1.724 1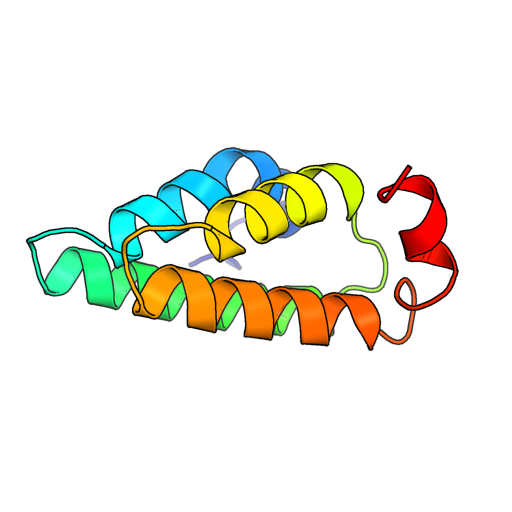.00 97.12 67 ASN A O 1
ATOM 526 N N . SER A 1 68 ? -10.775 6.863 2.154 1.00 97.88 68 SER A N 1
ATOM 527 C CA . SER A 1 68 ? -11.171 6.180 3.390 1.00 97.88 68 SER A CA 1
ATOM 528 C C . SER A 1 68 ? -11.719 7.157 4.438 1.00 97.88 68 SER A C 1
ATOM 530 O O . SER A 1 68 ? -11.255 8.293 4.575 1.00 97.88 68 SER A O 1
ATOM 532 N N . LYS A 1 69 ? -12.683 6.702 5.246 1.00 96.88 69 LYS A N 1
ATOM 533 C CA . LYS A 1 69 ? -13.180 7.457 6.413 1.00 96.88 69 LYS A CA 1
ATOM 534 C C . LYS A 1 69 ? -12.081 7.651 7.459 1.00 96.88 69 LYS A C 1
ATOM 536 O O . LYS A 1 69 ? -12.024 8.694 8.116 1.00 96.88 69 LYS A O 1
ATOM 541 N N . GLU A 1 70 ? -11.153 6.705 7.526 1.00 97.50 70 GLU A N 1
ATOM 542 C CA . GLU A 1 70 ? -10.068 6.692 8.494 1.00 97.50 70 GLU A CA 1
ATOM 543 C C . GLU A 1 70 ? -8.922 7.593 8.048 1.00 97.50 70 GLU A C 1
ATOM 545 O O . GLU A 1 70 ? -8.348 7.449 6.967 1.00 97.50 70 GLU A O 1
ATOM 550 N N . ARG A 1 71 ? -8.580 8.566 8.899 1.00 96.81 71 ARG A N 1
ATOM 551 C CA . ARG A 1 71 ? -7.551 9.566 8.579 1.00 96.81 71 ARG A CA 1
ATOM 552 C C . ARG A 1 71 ? -6.189 8.928 8.330 1.00 96.81 71 ARG A C 1
ATOM 554 O O . ARG A 1 71 ? -5.466 9.405 7.461 1.00 96.81 71 ARG A O 1
ATOM 561 N N . LEU A 1 72 ? -5.850 7.892 9.095 1.00 95.94 72 LEU A N 1
ATOM 562 C CA . LEU A 1 72 ? -4.563 7.218 8.975 1.00 95.94 72 LEU A CA 1
ATOM 563 C C . LEU A 1 72 ? -4.432 6.531 7.613 1.00 95.94 72 LEU A C 1
ATOM 565 O O . LEU A 1 72 ? -3.458 6.790 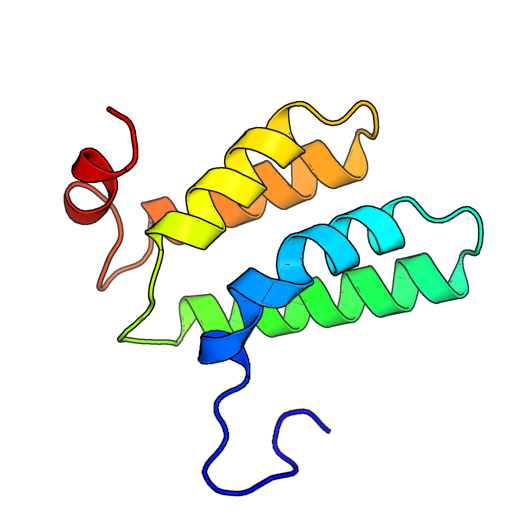6.920 1.00 95.94 72 LEU A O 1
ATOM 569 N N . ASN A 1 73 ? -5.455 5.790 7.172 1.00 97.94 73 ASN A N 1
ATOM 570 C CA . ASN A 1 73 ? -5.470 5.179 5.840 1.00 97.94 73 ASN A CA 1
ATOM 571 C C . ASN A 1 73 ? -5.277 6.210 4.731 1.00 97.94 73 ASN A C 1
ATOM 573 O O . ASN A 1 73 ? -4.435 6.006 3.861 1.00 97.94 73 ASN A O 1
ATOM 577 N N . ARG A 1 74 ? -5.987 7.346 4.789 1.00 98.44 74 ARG A N 1
ATOM 578 C CA . ARG A 1 74 ? -5.816 8.408 3.784 1.00 98.44 74 ARG A CA 1
ATOM 579 C C . ARG A 1 74 ? -4.383 8.930 3.740 1.00 98.44 74 ARG A C 1
ATOM 581 O O . ARG A 1 74 ? -3.828 9.089 2.660 1.00 98.44 74 ARG A O 1
ATOM 588 N N . LEU A 1 75 ? -3.789 9.211 4.902 1.00 97.94 75 LEU A N 1
ATOM 589 C CA . LEU A 1 75 ? -2.418 9.721 4.978 1.00 97.94 75 LEU A CA 1
ATOM 590 C C . LEU A 1 75 ? -1.413 8.694 4.455 1.00 97.94 75 LEU A C 1
ATOM 592 O O . LEU A 1 75 ? -0.586 9.041 3.618 1.00 97.94 75 LEU A O 1
ATOM 596 N N . THR A 1 76 ? -1.528 7.437 4.884 1.00 97.94 76 THR A N 1
ATOM 597 C CA . THR A 1 76 ? -0.660 6.351 4.424 1.00 97.94 76 THR A CA 1
ATOM 598 C C . THR A 1 76 ? -0.786 6.150 2.914 1.00 97.94 76 THR A C 1
ATOM 600 O O . THR A 1 76 ? 0.229 6.081 2.229 1.00 97.94 76 THR A O 1
ATOM 603 N N . ALA A 1 77 ? -2.003 6.151 2.364 1.00 98.00 77 ALA A N 1
ATOM 604 C CA . ALA A 1 77 ? -2.228 5.994 0.929 1.00 98.00 77 ALA A CA 1
ATOM 605 C C . ALA A 1 77 ? -1.644 7.152 0.103 1.00 98.00 77 ALA A C 1
ATOM 607 O O . ALA A 1 77 ? -0.992 6.910 -0.911 1.00 98.00 77 ALA A O 1
ATOM 608 N N . ILE A 1 78 ? -1.804 8.401 0.560 1.00 97.31 78 ILE A N 1
ATOM 609 C CA . ILE A 1 78 ? -1.206 9.577 -0.093 1.00 97.31 78 ILE A CA 1
ATOM 610 C C . ILE A 1 78 ? 0.323 9.499 -0.058 1.00 97.31 78 ILE A C 1
ATOM 612 O O . ILE A 1 78 ? 0.969 9.779 -1.066 1.00 97.31 78 ILE A O 1
ATOM 616 N N . SER A 1 79 ? 0.908 9.104 1.077 1.00 96.12 79 SER A N 1
ATOM 617 C CA . SER A 1 79 ? 2.356 8.914 1.184 1.00 96.12 79 SER A CA 1
ATOM 618 C C . SER A 1 79 ? 2.849 7.847 0.212 1.00 96.12 79 SER A C 1
ATOM 620 O O . SER A 1 79 ? 3.814 8.090 -0.499 1.00 96.12 79 SER A O 1
ATOM 622 N N . TRP A 1 80 ? 2.160 6.710 0.115 1.00 96.25 80 TRP A N 1
ATOM 623 C CA . TRP A 1 80 ? 2.486 5.672 -0.861 1.00 96.25 80 TRP A CA 1
ATOM 624 C C . TRP A 1 80 ? 2.386 6.179 -2.302 1.00 96.25 80 TRP A C 1
ATOM 626 O O . TRP A 1 80 ? 3.335 6.013 -3.060 1.00 96.25 80 TRP A O 1
ATOM 636 N N . LEU A 1 81 ? 1.294 6.853 -2.681 1.00 94.56 81 LEU A N 1
ATOM 637 C CA . LEU A 1 81 ? 1.146 7.417 -4.029 1.00 94.56 81 LEU A CA 1
ATOM 638 C C . LEU A 1 81 ? 2.260 8.406 -4.368 1.00 94.56 81 LEU A C 1
ATOM 640 O O . LEU A 1 81 ? 2.768 8.372 -5.485 1.00 94.56 81 LEU A O 1
ATOM 644 N N . ALA A 1 82 ? 2.664 9.256 -3.422 1.00 93.12 82 ALA A N 1
ATOM 645 C CA . ALA A 1 82 ? 3.782 10.167 -3.631 1.00 93.12 82 ALA A CA 1
ATOM 646 C C . ALA A 1 82 ? 5.070 9.395 -3.963 1.00 93.12 82 ALA A C 1
ATOM 648 O O . ALA A 1 82 ? 5.759 9.742 -4.920 1.00 93.12 82 ALA A O 1
ATOM 649 N N . GLU A 1 83 ? 5.360 8.310 -3.243 1.00 92.25 83 GLU A N 1
ATOM 650 C CA . GLU A 1 83 ? 6.524 7.464 -3.529 1.00 92.25 83 GLU A CA 1
ATOM 651 C C . GLU A 1 83 ? 6.449 6.792 -4.900 1.00 92.25 83 GLU A C 1
ATOM 653 O O . GLU A 1 83 ? 7.458 6.743 -5.599 1.00 92.25 83 GLU A O 1
ATOM 658 N N . LEU A 1 84 ? 5.269 6.324 -5.321 1.00 89.75 84 LEU A N 1
ATOM 659 C CA . LEU A 1 84 ? 5.096 5.746 -6.658 1.00 89.75 84 LEU A CA 1
ATOM 660 C C . LEU A 1 84 ? 5.284 6.808 -7.753 1.00 89.75 84 LEU A C 1
ATOM 662 O O . LEU A 1 84 ? 5.957 6.549 -8.746 1.00 89.75 84 LEU A O 1
ATOM 666 N N . ILE A 1 85 ? 4.746 8.018 -7.565 1.00 89.62 85 ILE A N 1
ATOM 667 C CA . ILE A 1 85 ? 4.876 9.130 -8.523 1.00 89.62 85 ILE A CA 1
ATOM 668 C C . ILE A 1 85 ? 6.340 9.531 -8.712 1.00 89.62 85 ILE A C 1
ATOM 670 O O . ILE A 1 85 ? 6.766 9.751 -9.846 1.00 89.62 85 ILE A O 1
ATOM 674 N N . TYR A 1 86 ? 7.111 9.602 -7.624 1.00 89.31 86 TYR A N 1
ATOM 675 C CA . TYR A 1 86 ? 8.534 9.949 -7.660 1.00 89.31 86 TYR A CA 1
ATOM 676 C C . TYR A 1 86 ? 9.457 8.741 -7.876 1.00 89.31 86 TYR A C 1
ATOM 678 O O . TYR A 1 86 ? 10.680 8.896 -7.840 1.00 89.31 86 TYR A O 1
ATOM 686 N N . HIS A 1 87 ? 8.905 7.548 -8.114 1.00 89.44 87 HIS A N 1
ATOM 687 C CA . HIS A 1 87 ? 9.696 6.336 -8.264 1.00 89.44 87 HIS A CA 1
ATOM 688 C C . HIS A 1 87 ? 10.627 6.433 -9.490 1.00 89.44 87 HIS A C 1
ATOM 690 O O . HIS A 1 87 ? 10.148 6.624 -10.611 1.00 89.44 87 HIS A O 1
ATOM 696 N N . PRO A 1 88 ? 11.954 6.257 -9.333 1.00 83.94 88 PRO A N 1
ATOM 697 C CA . PRO A 1 88 ? 12.931 6.629 -10.361 1.00 83.94 88 PRO A CA 1
ATOM 698 C C . PRO A 1 88 ? 12.868 5.783 -11.638 1.00 83.94 88 PRO A C 1
ATOM 700 O O . PRO A 1 88 ? 13.346 6.226 -12.680 1.00 83.94 88 PRO A O 1
ATOM 703 N N . TYR A 1 89 ? 12.303 4.575 -11.570 1.00 81.75 89 TYR A N 1
ATOM 704 C CA . TYR A 1 89 ? 12.263 3.644 -12.705 1.00 81.75 89 TYR A CA 1
ATOM 705 C C . TYR A 1 89 ? 10.893 3.558 -13.393 1.00 81.75 89 TYR A C 1
ATOM 707 O O . TYR A 1 89 ? 10.817 3.156 -14.551 1.00 81.75 89 TYR A O 1
ATOM 715 N N . ASN A 1 90 ? 9.813 3.926 -12.698 1.00 76.88 90 ASN A N 1
ATOM 716 C CA . ASN A 1 90 ? 8.445 3.618 -13.132 1.00 76.88 90 ASN A CA 1
ATOM 717 C C . ASN A 1 90 ? 7.403 4.678 -12.717 1.00 76.88 90 ASN A C 1
ATOM 719 O O . ASN A 1 90 ? 6.208 4.466 -12.909 1.00 76.88 90 ASN A O 1
ATOM 723 N N . GLY A 1 91 ? 7.835 5.786 -12.111 1.00 80.75 91 GLY A N 1
ATOM 724 C CA . GLY A 1 91 ? 6.973 6.913 -11.764 1.00 80.75 91 GLY A CA 1
ATOM 725 C C . GLY A 1 91 ? 6.716 7.856 -12.945 1.00 80.75 91 GLY A C 1
ATOM 726 O O . GLY A 1 91 ? 7.039 7.558 -14.098 1.00 80.75 91 GLY A O 1
ATOM 727 N N . GLY A 1 92 ? 6.153 9.031 -12.652 1.00 79.44 92 GLY A N 1
ATOM 728 C CA . GLY A 1 92 ? 5.890 10.079 -13.645 1.00 79.44 92 GLY A CA 1
ATOM 729 C C . GLY A 1 92 ? 4.979 9.623 -14.791 1.00 79.44 92 GLY A C 1
ATOM 730 O O . GLY A 1 92 ? 3.908 9.062 -14.558 1.00 79.44 92 GLY A O 1
ATOM 731 N N . ASP A 1 93 ? 5.410 9.860 -16.034 1.00 77.25 93 ASP A N 1
ATOM 732 C CA . ASP A 1 93 ? 4.616 9.594 -17.243 1.00 77.25 93 ASP A CA 1
ATOM 733 C C . ASP A 1 93 ? 4.214 8.118 -17.402 1.00 77.25 93 ASP A C 1
ATOM 735 O O . ASP A 1 93 ? 3.184 7.815 -18.006 1.00 77.25 93 ASP A O 1
ATOM 739 N N . ALA A 1 94 ? 4.976 7.190 -16.812 1.00 72.00 94 ALA A N 1
ATOM 740 C CA . ALA A 1 94 ? 4.653 5.763 -16.820 1.00 72.00 94 ALA A CA 1
ATOM 741 C C . ALA A 1 94 ? 3.370 5.427 -16.033 1.00 72.00 94 ALA A C 1
ATOM 743 O O . ALA A 1 94 ? 2.787 4.363 -16.242 1.00 72.00 94 ALA A O 1
ATOM 744 N N . LEU A 1 95 ? 2.898 6.338 -15.173 1.00 71.75 95 LEU A N 1
ATOM 745 C CA . LEU A 1 95 ? 1.650 6.185 -14.422 1.00 71.75 95 LEU A CA 1
ATOM 746 C C . LEU A 1 95 ? 0.420 6.747 -15.154 1.00 71.75 95 LEU A C 1
ATOM 748 O O . LEU A 1 95 ? -0.706 6.439 -14.763 1.00 71.75 95 LEU A O 1
ATOM 752 N N . LEU A 1 96 ? 0.601 7.534 -16.224 1.00 71.06 96 LEU A N 1
ATOM 753 C CA . LEU A 1 96 ? -0.501 8.166 -16.966 1.00 71.06 96 LEU A CA 1
ATOM 754 C C . LEU A 1 96 ? -1.565 7.180 -17.492 1.00 71.06 96 LEU A C 1
ATOM 756 O O . LEU A 1 96 ? -2.747 7.516 -17.406 1.00 71.06 96 LEU A O 1
ATOM 760 N N . PRO A 1 97 ? -1.221 5.969 -17.982 1.00 72.06 97 PRO A N 1
ATOM 761 C CA . PRO A 1 97 ? -2.219 5.012 -18.467 1.00 72.06 97 PRO A CA 1
ATOM 762 C C . PRO A 1 97 ? -3.183 4.491 -17.390 1.00 72.06 97 PRO A C 1
ATOM 764 O O . PRO A 1 97 ? -4.226 3.946 -17.732 1.00 72.06 97 PRO A O 1
ATOM 767 N N . TYR A 1 98 ? -2.849 4.647 -16.105 1.00 65.62 98 TYR A N 1
ATOM 768 C CA . TYR A 1 98 ? -3.621 4.104 -14.980 1.00 65.62 98 TYR A CA 1
ATOM 769 C C . TYR A 1 98 ? -4.543 5.137 -14.314 1.00 65.62 98 TYR A C 1
ATOM 771 O O . TYR A 1 98 ? -5.174 4.842 -13.301 1.00 65.62 98 TYR A O 1
ATOM 779 N N . HIS A 1 99 ? -4.619 6.347 -14.876 1.00 51.81 99 HIS A N 1
ATOM 780 C CA . HIS A 1 99 ? -5.465 7.446 -14.400 1.00 51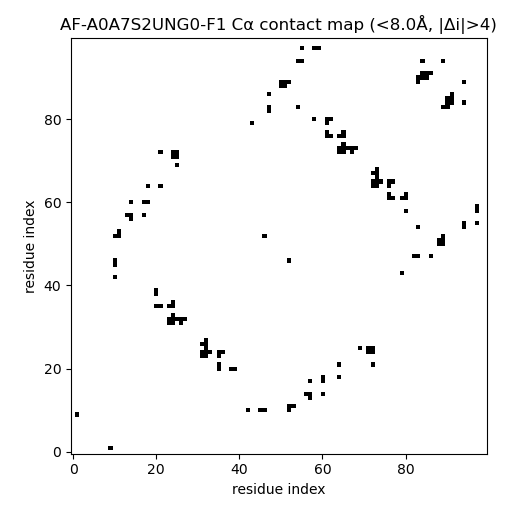.81 99 HIS A CA 1
ATOM 781 C C . HIS A 1 99 ? -6.585 7.839 -15.383 1.00 51.81 99 HIS A C 1
ATOM 783 O O . HIS A 1 99 ? -7.246 8.855 -15.159 1.00 51.81 9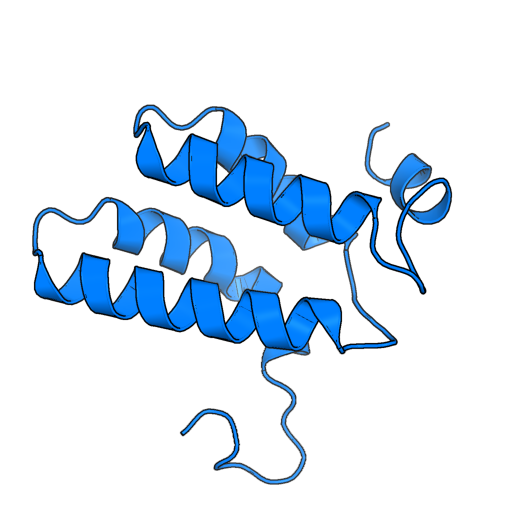9 HIS A O 1
ATOM 789 N N . ALA A 1 100 ? -6.787 7.065 -16.456 1.00 49.59 100 ALA A N 1
ATOM 790 C CA . ALA A 1 100 ? -7.809 7.299 -17.481 1.00 49.59 100 ALA A CA 1
ATOM 791 C C . ALA A 1 100 ? -9.124 6.557 -17.197 1.00 49.59 100 ALA A C 1
ATOM 793 O O . ALA A 1 100 ? -9.062 5.402 -16.719 1.00 49.59 100 ALA A O 1
#

pLDDT: mean 88.22, std 12.83, range [48.84, 98.44]